Protein AF-A0A928UT11-F1 (afdb_monomer_lite)

Organism: NCBI:txid2082723

Structure (mmCIF, N/CA/C/O backbone):
data_AF-A0A928UT11-F1
#
_entry.id   AF-A0A928UT11-F1
#
loop_
_atom_site.group_PDB
_atom_site.id
_atom_site.type_symbol
_atom_site.label_atom_id
_atom_site.label_alt_id
_atom_site.label_comp_id
_atom_site.label_asym_id
_atom_site.label_entity_id
_atom_site.label_seq_id
_atom_site.pdbx_PDB_ins_code
_atom_site.Cartn_x
_atom_site.Cartn_y
_atom_site.Cartn_z
_atom_site.occupancy
_atom_site.B_iso_or_equiv
_atom_site.auth_seq_id
_atom_site.auth_comp_id
_atom_site.auth_asym_id
_atom_site.auth_atom_id
_atom_site.pdbx_PDB_model_num
ATOM 1 N N . MET A 1 1 ? -9.784 16.337 20.759 1.00 46.16 1 MET A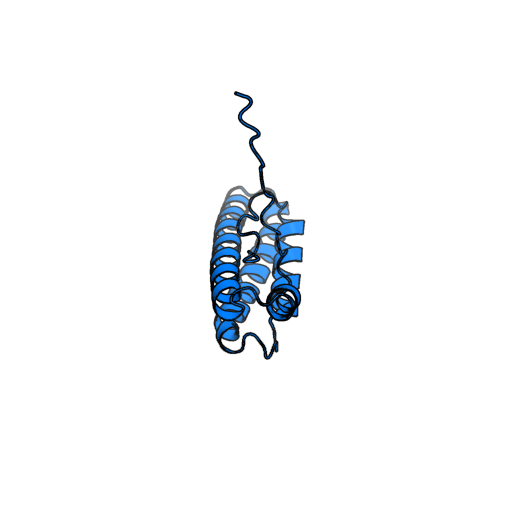 N 1
ATOM 2 C CA . MET A 1 1 ? -9.005 16.605 19.527 1.00 46.16 1 MET A CA 1
ATOM 3 C C . MET A 1 1 ? -9.122 15.394 18.616 1.00 46.16 1 MET A C 1
ATOM 5 O O . MET A 1 1 ? -8.969 14.289 19.117 1.00 46.16 1 MET A O 1
ATOM 9 N N . SER A 1 2 ? -9.423 15.571 17.330 1.00 48.19 2 SER A N 1
ATOM 10 C CA . SER A 1 2 ? -9.588 14.463 16.377 1.00 48.19 2 SER A CA 1
ATOM 11 C C . SER A 1 2 ? -8.240 14.033 15.784 1.00 48.19 2 SER A C 1
ATOM 13 O O . SER A 1 2 ? -7.545 14.834 15.157 1.00 48.19 2 SER A O 1
ATOM 15 N N . LYS A 1 3 ? -7.863 12.767 16.008 1.00 58.03 3 LYS A N 1
ATOM 16 C CA . LYS A 1 3 ? -6.666 12.129 15.434 1.00 58.03 3 LYS A CA 1
ATOM 17 C C . LYS A 1 3 ? -6.895 11.836 13.953 1.00 58.03 3 LYS A C 1
ATOM 19 O O . LYS A 1 3 ? -8.012 11.502 13.561 1.00 58.03 3 LYS A O 1
ATOM 24 N N . LYS A 1 4 ? -5.855 11.988 13.132 1.00 62.28 4 LYS A N 1
ATOM 25 C CA . LYS A 1 4 ? -5.917 11.750 11.682 1.00 62.28 4 LYS A CA 1
ATOM 26 C C . LYS A 1 4 ? -4.771 10.844 11.255 1.00 62.28 4 LYS A C 1
ATOM 28 O O . LYS A 1 4 ? -3.692 10.891 11.841 1.00 62.28 4 LYS A O 1
ATOM 33 N N . LEU A 1 5 ? -4.998 10.044 10.221 1.00 72.75 5 LEU A N 1
ATOM 34 C CA . LEU A 1 5 ? -3.933 9.272 9.592 1.00 72.75 5 LEU A CA 1
ATOM 35 C C . LEU A 1 5 ? -3.098 10.156 8.665 1.00 72.75 5 LEU A C 1
ATOM 37 O O . LEU A 1 5 ? -3.591 11.132 8.091 1.00 72.75 5 LEU A O 1
ATOM 41 N N . LYS A 1 6 ? -1.827 9.796 8.490 1.00 70.19 6 LYS A N 1
ATOM 42 C CA . LYS A 1 6 ? -1.013 10.306 7.381 1.00 70.19 6 LYS A CA 1
ATOM 43 C C . LYS A 1 6 ? -1.624 9.838 6.061 1.00 70.19 6 LYS A C 1
ATOM 45 O O . LYS A 1 6 ? -1.973 8.678 5.949 1.00 70.19 6 LYS A O 1
ATOM 50 N N . ILE A 1 7 ? -1.762 10.714 5.067 1.00 67.19 7 ILE A N 1
ATOM 51 C CA . ILE A 1 7 ? -2.388 10.352 3.773 1.00 67.19 7 ILE A CA 1
ATOM 52 C C . ILE A 1 7 ? -1.361 10.375 2.629 1.00 67.19 7 ILE A C 1
ATOM 54 O O . ILE A 1 7 ? -1.521 9.698 1.618 1.00 67.19 7 ILE A O 1
ATOM 58 N N . SER A 1 8 ? -0.262 11.120 2.789 1.00 72.44 8 SER A N 1
ATOM 59 C CA . SER A 1 8 ? 0.777 11.222 1.763 1.00 72.44 8 SER A CA 1
ATOM 60 C C . SER A 1 8 ? 1.972 10.324 2.073 1.00 72.44 8 SER A C 1
ATOM 62 O O . SER A 1 8 ? 2.745 10.588 2.997 1.00 72.44 8 SER A O 1
ATOM 64 N N . TYR A 1 9 ? 2.143 9.291 1.247 1.00 77.56 9 TYR A N 1
ATOM 65 C CA . TYR A 1 9 ? 3.280 8.359 1.273 1.00 77.56 9 TYR A CA 1
ATOM 66 C C . TYR A 1 9 ? 4.196 8.515 0.051 1.00 77.56 9 TYR A C 1
ATOM 68 O O . TYR A 1 9 ? 5.077 7.691 -0.198 1.00 77.56 9 TYR A O 1
ATOM 76 N N . SER A 1 10 ? 4.013 9.588 -0.725 1.00 76.69 10 SER A N 1
ATOM 77 C CA . SER A 1 10 ? 4.754 9.839 -1.967 1.00 76.69 10 SER A CA 1
ATOM 78 C C . SER A 1 10 ? 6.265 9.984 -1.757 1.00 76.69 10 SER A C 1
ATOM 80 O O . SER A 1 10 ? 7.028 9.719 -2.686 1.00 76.69 10 SER A O 1
ATOM 82 N N . PHE A 1 11 ? 6.697 10.323 -0.539 1.00 81.81 11 PHE A N 1
ATOM 83 C CA . PHE A 1 11 ? 8.101 10.468 -0.150 1.00 81.81 11 PHE A CA 1
ATOM 84 C C . PHE A 1 11 ? 8.824 9.139 0.116 1.00 81.81 11 PHE A C 1
ATOM 86 O O . PHE A 1 11 ? 10.053 9.117 0.158 1.00 81.81 11 PHE A O 1
ATOM 93 N N . PHE A 1 12 ? 8.104 8.024 0.292 1.00 86.50 12 PHE A N 1
ATOM 94 C CA . PHE A 1 12 ? 8.737 6.732 0.563 1.00 86.50 12 PHE A CA 1
ATOM 95 C C . PHE A 1 12 ? 9.487 6.196 -0.650 1.00 86.50 12 PHE A C 1
ATOM 97 O O . PHE A 1 12 ? 8.974 6.212 -1.773 1.00 86.50 12 PHE A O 1
ATOM 104 N N . LYS A 1 13 ? 10.680 5.635 -0.428 1.00 91.75 13 LYS A N 1
ATOM 105 C CA . LYS A 1 13 ? 11.371 4.866 -1.469 1.00 91.75 13 LYS A CA 1
ATOM 106 C C . LYS A 1 13 ? 10.514 3.659 -1.848 1.00 91.75 13 LYS A C 1
ATOM 108 O O . LYS A 1 13 ? 9.666 3.225 -1.079 1.00 91.75 13 LYS A O 1
ATOM 113 N N . ASN A 1 14 ? 10.722 3.102 -3.038 1.00 90.56 14 ASN A N 1
ATOM 114 C CA . ASN A 1 14 ? 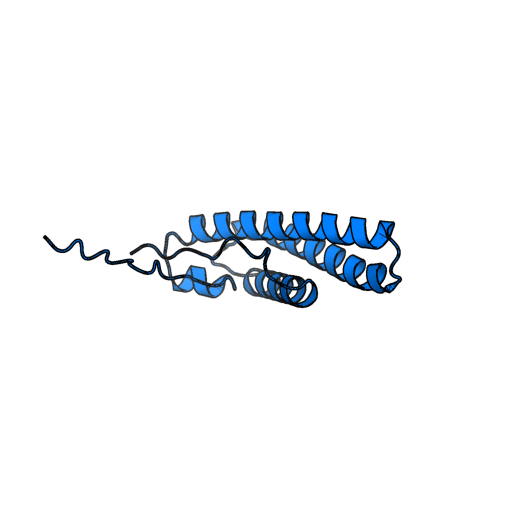9.903 1.981 -3.517 1.00 90.56 14 ASN A CA 1
ATOM 115 C C . ASN A 1 14 ? 9.922 0.781 -2.555 1.00 90.56 14 ASN A C 1
ATOM 117 O O . ASN A 1 14 ? 8.874 0.205 -2.289 1.00 90.56 14 ASN A O 1
ATOM 121 N N . THR A 1 15 ? 11.083 0.455 -1.983 1.00 90.50 15 THR A N 1
ATOM 122 C CA . THR A 1 15 ? 11.209 -0.616 -0.984 1.00 90.50 15 THR A CA 1
ATOM 123 C C . THR A 1 15 ? 10.406 -0.311 0.279 1.00 90.50 15 THR A C 1
ATOM 125 O O . THR A 1 15 ? 9.634 -1.158 0.723 1.00 90.50 15 THR A O 1
ATOM 128 N N . ASP A 1 16 ? 10.536 0.908 0.808 1.00 92.56 16 ASP A N 1
ATOM 129 C CA . ASP A 1 16 ? 9.854 1.337 2.034 1.00 92.56 16 ASP A CA 1
ATOM 130 C C . ASP A 1 16 ? 8.337 1.391 1.829 1.00 92.56 16 ASP A C 1
ATOM 132 O O . ASP A 1 16 ? 7.582 0.922 2.673 1.00 92.56 16 ASP A O 1
ATOM 136 N N . LEU A 1 17 ? 7.883 1.889 0.672 1.00 92.88 17 LEU A N 1
ATOM 137 C CA . LEU A 1 17 ? 6.467 1.933 0.314 1.00 92.88 17 LEU A CA 1
ATOM 138 C C . LEU A 1 17 ? 5.869 0.525 0.229 1.00 92.88 17 LEU A C 1
ATOM 140 O O . LEU A 1 17 ? 4.780 0.291 0.745 1.00 92.88 17 LEU A O 1
ATOM 144 N N . ASN A 1 18 ? 6.583 -0.414 -0.396 1.00 93.06 18 ASN A N 1
ATOM 145 C CA . ASN A 1 18 ? 6.128 -1.794 -0.517 1.00 93.06 18 ASN A CA 1
ATOM 146 C C . ASN A 1 18 ? 6.069 -2.499 0.849 1.00 93.06 18 ASN A C 1
ATOM 148 O O . ASN A 1 18 ? 5.101 -3.195 1.148 1.00 93.06 18 ASN A O 1
ATOM 152 N N . ALA A 1 19 ? 7.090 -2.298 1.689 1.00 94.06 19 ALA A N 1
ATOM 153 C CA . ALA A 1 19 ? 7.126 -2.841 3.045 1.00 94.06 19 ALA A CA 1
ATOM 154 C C . ALA A 1 19 ? 6.013 -2.251 3.925 1.00 94.06 19 ALA A C 1
ATOM 156 O O . ALA A 1 19 ? 5.338 -2.990 4.640 1.00 94.06 19 ALA A O 1
ATOM 157 N N . PHE A 1 20 ? 5.777 -0.942 3.824 1.00 93.31 20 PHE A N 1
ATOM 158 C CA . PHE A 1 20 ? 4.694 -0.261 4.523 1.00 93.31 20 PHE A CA 1
ATOM 159 C C . PHE A 1 20 ? 3.321 -0.791 4.097 1.00 93.31 20 PHE A C 1
ATOM 161 O O . PHE A 1 20 ? 2.538 -1.193 4.952 1.00 93.31 20 PHE A O 1
ATOM 168 N N . ALA A 1 21 ? 3.053 -0.882 2.789 1.00 93.62 21 ALA A N 1
ATOM 169 C CA . ALA A 1 21 ? 1.797 -1.434 2.282 1.00 93.62 21 ALA A CA 1
ATOM 170 C C . ALA A 1 21 ? 1.563 -2.870 2.775 1.00 93.62 21 ALA A C 1
ATOM 172 O O . ALA A 1 21 ? 0.469 -3.196 3.228 1.00 93.62 21 ALA A O 1
ATOM 173 N N . LYS A 1 22 ? 2.609 -3.707 2.776 1.00 94.12 22 LYS A N 1
ATOM 174 C CA . LYS A 1 22 ? 2.542 -5.069 3.317 1.00 94.12 22 LYS A CA 1
ATOM 175 C C . LYS A 1 22 ? 2.201 -5.088 4.812 1.00 94.12 22 LYS A C 1
ATOM 177 O O . LYS A 1 22 ? 1.421 -5.932 5.244 1.00 94.12 22 LYS A O 1
ATOM 182 N N . SER A 1 23 ? 2.767 -4.169 5.596 1.00 94.12 23 SER A N 1
ATOM 183 C CA . SER A 1 23 ? 2.447 -4.037 7.022 1.00 94.12 23 SER A CA 1
ATOM 184 C C . SER A 1 23 ? 0.984 -3.649 7.239 1.00 94.12 23 SER A C 1
ATOM 186 O O . SER A 1 23 ? 0.325 -4.248 8.079 1.00 94.12 23 SER A O 1
ATOM 188 N N . VAL A 1 24 ? 0.466 -2.691 6.466 1.00 93.00 24 VAL A N 1
ATOM 189 C CA . VAL A 1 24 ? -0.939 -2.256 6.547 1.00 93.00 24 VAL A CA 1
ATOM 190 C C . VAL A 1 24 ? -1.891 -3.405 6.204 1.00 93.00 24 VAL A C 1
ATOM 192 O O . VAL A 1 24 ? -2.840 -3.651 6.946 1.00 93.00 24 VAL A O 1
ATOM 195 N N . VAL A 1 25 ? -1.612 -4.158 5.132 1.00 93.69 25 VAL A N 1
ATOM 196 C CA . VAL A 1 25 ? -2.393 -5.354 4.770 1.00 93.69 25 VAL A CA 1
ATOM 197 C C . VAL A 1 25 ? -2.405 -6.358 5.923 1.00 93.69 25 VAL A C 1
ATOM 199 O O . VAL A 1 25 ? -3.472 -6.831 6.305 1.00 93.69 25 VAL A O 1
ATOM 202 N N . ALA A 1 26 ? -1.249 -6.644 6.529 1.00 93.25 26 ALA A N 1
ATOM 203 C CA . ALA A 1 26 ? -1.159 -7.574 7.653 1.00 93.25 26 ALA A CA 1
ATOM 204 C C . ALA A 1 26 ? -1.944 -7.101 8.890 1.00 93.25 26 ALA A C 1
ATOM 206 O O . ALA A 1 26 ? -2.568 -7.918 9.558 1.00 93.25 26 ALA A O 1
ATOM 207 N N . SER A 1 27 ? -1.940 -5.798 9.185 1.00 92.31 27 SER A N 1
ATOM 208 C CA . SER A 1 27 ? -2.665 -5.222 10.326 1.00 92.31 27 SER A CA 1
ATOM 209 C C . SER A 1 27 ? -4.183 -5.187 10.142 1.00 92.31 27 SER A C 1
ATOM 211 O O . SER A 1 27 ? -4.919 -5.251 11.125 1.00 92.31 27 SER A O 1
ATOM 213 N N . LEU A 1 28 ? -4.667 -5.069 8.903 1.00 90.19 28 LEU A N 1
ATOM 214 C CA . LEU A 1 28 ? -6.101 -5.007 8.611 1.00 90.19 28 LEU A CA 1
ATOM 215 C C . LEU A 1 28 ? -6.715 -6.367 8.268 1.00 90.19 28 LEU A C 1
ATOM 217 O O . LEU A 1 28 ? -7.915 -6.548 8.465 1.00 90.19 28 LEU A O 1
ATOM 221 N N . THR A 1 29 ? -5.913 -7.331 7.813 1.00 90.94 29 THR A N 1
ATOM 222 C CA . THR A 1 29 ? -6.389 -8.691 7.531 1.00 90.94 29 THR A CA 1
ATOM 223 C C . THR A 1 29 ? -6.915 -9.339 8.809 1.00 90.94 29 THR A C 1
ATOM 225 O O . THR A 1 29 ? -6.171 -9.543 9.767 1.00 90.94 29 THR A O 1
ATOM 228 N N . GLY A 1 30 ? -8.208 -9.674 8.829 1.00 86.06 30 GLY A N 1
ATOM 229 C CA . GLY A 1 30 ? -8.850 -10.279 10.001 1.00 86.06 30 GLY A CA 1
ATOM 230 C C . GLY A 1 30 ? -9.052 -9.321 11.182 1.00 86.06 30 GLY A C 1
ATOM 231 O O . GLY A 1 30 ? -9.370 -9.771 12.284 1.00 86.06 30 GLY A O 1
ATOM 232 N N . ASN A 1 31 ? -8.889 -8.009 10.985 1.00 89.00 31 ASN A N 1
ATOM 233 C CA . ASN A 1 31 ? -9.127 -7.028 12.037 1.00 89.00 31 ASN A CA 1
ATOM 234 C C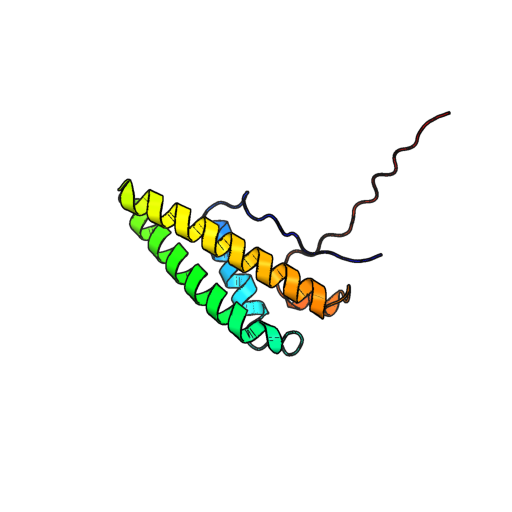 . ASN A 1 31 ? -10.635 -6.776 12.213 1.00 89.00 31 ASN A C 1
ATOM 236 O O . ASN A 1 31 ? -11.285 -6.151 11.374 1.00 89.00 31 ASN A O 1
ATOM 240 N N . ALA A 1 32 ? -11.182 -7.216 13.349 1.00 88.88 32 ALA A N 1
ATOM 241 C CA . ALA A 1 32 ? -12.604 -7.090 13.677 1.00 88.88 32 ALA A CA 1
ATOM 242 C C . ALA A 1 32 ? -13.101 -5.634 13.792 1.00 88.88 32 ALA A C 1
ATOM 244 O O . ALA A 1 32 ? -14.306 -5.400 13.728 1.00 88.88 32 ALA A O 1
ATOM 245 N N . ASN A 1 33 ? -12.201 -4.652 13.930 1.00 87.56 33 ASN A N 1
ATOM 246 C CA . ASN A 1 33 ? -12.564 -3.234 13.928 1.00 87.56 33 ASN A CA 1
ATOM 247 C C . ASN A 1 33 ? -12.900 -2.705 12.525 1.00 87.56 33 ASN A C 1
ATOM 249 O O . ASN A 1 33 ? -13.543 -1.661 12.413 1.00 87.56 33 ASN A O 1
ATOM 253 N N . PHE A 1 34 ? -12.478 -3.407 11.466 1.00 88.62 34 PHE A N 1
ATOM 254 C CA . PHE A 1 34 ? -12.615 -2.968 10.075 1.00 88.62 34 PHE A CA 1
ATOM 255 C C . PHE A 1 34 ? -13.182 -4.065 9.150 1.00 88.62 34 PHE A C 1
ATOM 257 O O . PHE A 1 34 ? -12.604 -4.333 8.097 1.00 88.62 34 PHE A O 1
ATOM 264 N N . PRO A 1 35 ? -14.336 -4.681 9.472 1.00 85.06 35 PRO A N 1
ATOM 265 C CA . PRO A 1 35 ? -14.890 -5.778 8.672 1.00 85.06 35 PRO A CA 1
ATOM 266 C C . PRO A 1 35 ? -15.277 -5.337 7.253 1.00 85.06 35 PRO A C 1
ATOM 268 O O . PRO A 1 35 ? -15.195 -6.116 6.312 1.00 85.06 35 PRO A O 1
ATOM 271 N N . THR A 1 36 ? -15.656 -4.069 7.078 1.00 85.75 36 THR A N 1
ATOM 272 C CA . THR A 1 36 ? -16.009 -3.478 5.778 1.00 85.75 36 THR A CA 1
ATOM 273 C C . THR A 1 36 ? -14.795 -3.068 4.945 1.00 85.75 36 THR A C 1
ATOM 275 O O . THR A 1 36 ? -14.958 -2.647 3.804 1.00 85.75 36 THR A O 1
ATOM 278 N N . ALA A 1 37 ? -13.581 -3.158 5.497 1.00 85.75 37 ALA A N 1
ATOM 279 C CA . ALA A 1 37 ? -12.357 -2.819 4.783 1.00 85.75 37 ALA A CA 1
ATOM 280 C C . ALA A 1 37 ? -11.757 -4.012 4.026 1.00 85.75 37 ALA A C 1
ATOM 282 O O . ALA A 1 37 ? -10.827 -3.798 3.254 1.00 85.75 37 ALA A O 1
ATOM 283 N N . GLN A 1 38 ? -12.258 -5.239 4.225 1.00 85.69 38 GLN A N 1
ATOM 284 C CA . GLN A 1 38 ? -11.612 -6.454 3.716 1.00 85.69 38 GLN A CA 1
ATOM 285 C C . GLN A 1 38 ? -11.456 -6.451 2.186 1.00 85.69 38 GLN A C 1
ATOM 287 O O . GLN A 1 38 ? -10.354 -6.688 1.704 1.00 85.69 38 GLN A O 1
ATOM 292 N N . ASP A 1 39 ? -12.485 -6.049 1.432 1.00 88.62 39 ASP A N 1
ATOM 293 C CA . ASP A 1 39 ? -12.409 -5.970 -0.039 1.00 88.62 39 ASP A CA 1
ATOM 294 C C . ASP A 1 39 ? -11.299 -5.008 -0.519 1.00 88.62 39 ASP A C 1
ATOM 296 O O . ASP A 1 39 ? -10.594 -5.249 -1.504 1.00 88.62 39 ASP A O 1
ATOM 300 N N . LEU A 1 40 ? -11.100 -3.899 0.204 1.00 89.12 40 LEU A N 1
ATOM 301 C CA . LEU A 1 40 ? -10.036 -2.933 -0.086 1.00 89.12 40 LEU A CA 1
ATOM 302 C C . LEU A 1 40 ? -8.662 -3.422 0.378 1.00 89.12 40 LEU A C 1
ATOM 304 O O . LEU A 1 40 ? -7.659 -3.065 -0.237 1.00 89.12 40 LEU A O 1
ATOM 308 N N . VAL A 1 41 ? -8.599 -4.219 1.447 1.00 91.12 41 VAL A N 1
ATOM 309 C CA . VAL A 1 41 ? -7.365 -4.875 1.902 1.00 91.12 41 VAL A CA 1
ATOM 310 C C . VAL A 1 41 ? -6.900 -5.891 0.864 1.00 91.12 41 VAL A C 1
ATOM 312 O O . VAL A 1 41 ? -5.712 -5.916 0.543 1.00 91.12 41 VAL A O 1
ATOM 315 N N . ASP A 1 42 ? -7.823 -6.653 0.280 1.00 92.06 42 ASP A N 1
ATOM 316 C CA . ASP A 1 42 ? -7.524 -7.609 -0.786 1.00 92.06 42 ASP A CA 1
ATOM 317 C C . ASP A 1 42 ? -7.021 -6.876 -2.039 1.00 92.06 42 ASP A C 1
ATOM 319 O O . ASP A 1 42 ? -5.951 -7.194 -2.563 1.00 92.06 42 ASP A O 1
ATOM 323 N N . THR A 1 43 ? -7.696 -5.788 -2.427 1.00 93.12 43 THR A N 1
ATOM 324 C CA . THR A 1 43 ? -7.245 -4.906 -3.521 1.00 93.12 43 THR A CA 1
ATOM 325 C C . THR A 1 43 ? -5.848 -4.322 -3.251 1.00 93.12 43 THR A C 1
ATOM 327 O O . THR A 1 43 ? -4.991 -4.282 -4.138 1.00 93.12 43 THR A O 1
ATOM 330 N N . LEU A 1 44 ? -5.577 -3.878 -2.016 1.00 93.50 44 LEU A N 1
ATOM 331 C CA . LEU A 1 44 ? -4.268 -3.349 -1.626 1.00 93.50 44 LEU A CA 1
ATOM 332 C C . LEU A 1 44 ? -3.186 -4.437 -1.665 1.00 93.50 44 LEU A C 1
ATOM 334 O O . LEU A 1 44 ? -2.060 -4.156 -2.076 1.00 93.50 44 LEU A O 1
ATOM 338 N N . SER A 1 45 ? -3.516 -5.662 -1.254 1.00 94.75 45 SER A N 1
ATOM 339 C CA . SER A 1 45 ? -2.621 -6.821 -1.296 1.00 94.75 45 SER A CA 1
ATOM 340 C C . SER A 1 45 ? -2.199 -7.141 -2.731 1.00 94.75 45 SER A C 1
ATOM 342 O O . SER A 1 45 ? -1.005 -7.254 -3.020 1.00 94.75 45 SER A O 1
ATOM 344 N N . GLU A 1 46 ? -3.151 -7.174 -3.667 1.00 94.88 46 GLU A N 1
ATOM 345 C CA . GLU A 1 46 ? -2.865 -7.373 -5.090 1.00 94.88 46 GLU A CA 1
ATOM 346 C C . GLU A 1 46 ? -1.978 -6.254 -5.656 1.00 94.88 46 GLU A C 1
ATOM 348 O O . GLU A 1 46 ? -0.954 -6.528 -6.294 1.00 94.88 46 GLU A O 1
ATOM 353 N N . ALA A 1 47 ? -2.306 -4.991 -5.361 1.00 93.94 47 ALA A N 1
ATOM 354 C CA . ALA A 1 47 ? -1.514 -3.839 -5.789 1.00 93.94 47 ALA A CA 1
ATOM 355 C C . ALA A 1 47 ? -0.087 -3.865 -5.208 1.00 93.94 47 ALA A C 1
ATOM 357 O O . ALA A 1 47 ? 0.882 -3.559 -5.910 1.00 93.94 47 ALA A O 1
ATOM 358 N N . GLN A 1 48 ? 0.066 -4.270 -3.943 1.00 96.06 48 GLN A N 1
ATOM 359 C CA . GLN A 1 48 ? 1.357 -4.418 -3.269 1.00 96.06 48 GLN A CA 1
ATOM 360 C C . GLN A 1 48 ? 2.209 -5.493 -3.954 1.00 96.06 48 GLN A C 1
ATOM 362 O O . GLN A 1 48 ? 3.379 -5.247 -4.263 1.00 96.06 48 GLN A O 1
ATOM 367 N N . VAL A 1 49 ? 1.640 -6.667 -4.242 1.00 96.31 49 VAL A N 1
ATOM 368 C CA . VAL A 1 49 ? 2.346 -7.754 -4.940 1.00 96.31 49 VAL A CA 1
ATOM 369 C C . VAL A 1 49 ? 2.747 -7.328 -6.354 1.00 96.31 49 VAL A C 1
ATOM 371 O O . VAL A 1 49 ? 3.908 -7.497 -6.741 1.00 96.31 49 VAL A O 1
ATOM 374 N N . ALA A 1 50 ? 1.832 -6.715 -7.111 1.00 95.19 50 ALA A N 1
ATOM 375 C CA . ALA A 1 50 ? 2.106 -6.220 -8.458 1.00 95.19 50 ALA A CA 1
ATOM 376 C C . ALA A 1 50 ? 3.239 -5.181 -8.466 1.00 95.19 50 ALA A C 1
ATOM 378 O O . ALA A 1 50 ? 4.173 -5.271 -9.271 1.00 95.19 50 ALA A O 1
ATOM 379 N N . PHE A 1 51 ? 3.210 -4.228 -7.531 1.00 96.12 51 PHE A N 1
ATOM 380 C CA . PHE A 1 51 ? 4.255 -3.221 -7.383 1.00 96.12 51 PHE A CA 1
ATOM 381 C C . PHE A 1 51 ? 5.609 -3.829 -6.992 1.00 96.12 51 PHE A C 1
ATOM 383 O O . PHE A 1 51 ? 6.639 -3.454 -7.563 1.00 96.12 51 PHE A O 1
ATOM 390 N N . GLY A 1 52 ? 5.628 -4.799 -6.072 1.00 95.38 52 GLY A N 1
ATOM 391 C CA . GLY A 1 52 ? 6.835 -5.539 -5.697 1.00 95.38 52 GLY A CA 1
ATOM 392 C C . GLY A 1 52 ? 7.471 -6.262 -6.889 1.00 95.38 52 GLY A C 1
ATOM 393 O O . GLY A 1 52 ? 8.672 -6.121 -7.138 1.00 95.38 52 GLY A O 1
ATOM 394 N N . ASN A 1 53 ? 6.657 -6.949 -7.693 1.00 95.50 53 ASN A N 1
ATOM 395 C CA . ASN A 1 53 ? 7.107 -7.616 -8.917 1.00 95.50 53 ASN A CA 1
ATOM 396 C C . ASN A 1 53 ? 7.668 -6.613 -9.938 1.00 95.50 53 ASN A C 1
ATOM 398 O O . ASN A 1 53 ? 8.736 -6.836 -10.515 1.00 95.50 53 ASN A O 1
ATOM 402 N N . ALA A 1 54 ? 7.002 -5.470 -10.117 1.00 94.31 54 ALA A N 1
ATOM 403 C CA . ALA A 1 54 ? 7.465 -4.414 -11.012 1.00 94.31 54 ALA A CA 1
ATOM 404 C C . ALA A 1 54 ? 8.769 -3.752 -10.535 1.00 94.31 54 ALA A C 1
ATOM 406 O O . ALA A 1 54 ? 9.606 -3.375 -11.359 1.00 94.31 54 ALA A O 1
ATOM 407 N N . CYS A 1 55 ? 8.993 -3.648 -9.221 1.00 94.19 55 CYS A N 1
ATOM 408 C CA . CYS A 1 55 ? 10.264 -3.177 -8.668 1.00 94.19 55 CYS A CA 1
ATOM 409 C C . CYS A 1 55 ? 11.423 -4.096 -9.065 1.00 94.19 55 CYS A C 1
ATOM 411 O O . CYS A 1 55 ? 12.444 -3.603 -9.546 1.00 94.19 55 CYS A O 1
ATOM 413 N N . THR A 1 56 ? 11.239 -5.411 -8.936 1.00 94.62 56 THR A N 1
ATOM 414 C CA . THR A 1 56 ? 12.226 -6.415 -9.361 1.00 94.62 56 THR A CA 1
ATOM 415 C C . THR A 1 56 ? 12.449 -6.371 -10.873 1.00 94.62 56 THR A C 1
ATOM 417 O O . THR A 1 56 ? 13.587 -6.347 -11.337 1.00 94.62 56 THR A O 1
ATOM 420 N N . ALA A 1 57 ? 11.379 -6.274 -11.665 1.00 92.56 57 ALA A N 1
ATOM 421 C CA . ALA A 1 57 ? 11.467 -6.202 -13.123 1.00 92.56 57 ALA A CA 1
ATOM 422 C C . ALA A 1 57 ? 12.237 -4.952 -13.604 1.00 92.56 57 ALA A C 1
ATOM 424 O O . ALA A 1 57 ? 13.051 -5.028 -14.534 1.00 92.56 57 ALA A O 1
ATOM 425 N N . ALA A 1 58 ? 12.042 -3.810 -12.939 1.00 93.69 58 ALA A N 1
ATOM 426 C CA . ALA A 1 58 ? 12.725 -2.554 -13.239 1.00 93.69 58 ALA A CA 1
ATOM 427 C C . ALA A 1 58 ? 14.239 -2.577 -12.943 1.00 93.69 58 ALA A C 1
ATOM 429 O O . ALA A 1 58 ? 14.953 -1.694 -13.424 1.00 93.69 58 ALA A O 1
ATOM 430 N N . LEU A 1 59 ? 14.762 -3.584 -12.225 1.00 92.88 59 LEU A N 1
ATOM 431 C CA . LEU A 1 59 ? 16.211 -3.757 -12.020 1.00 92.88 59 LEU A CA 1
ATOM 432 C C . LEU A 1 59 ? 16.967 -3.954 -13.338 1.00 92.88 59 LEU A C 1
ATOM 434 O O . LEU A 1 59 ? 18.122 -3.554 -13.448 1.00 92.88 59 LEU A O 1
ATOM 438 N N . SER A 1 60 ? 16.291 -4.482 -14.363 1.00 92.19 60 SER A N 1
ATOM 439 C CA . SER A 1 60 ? 16.842 -4.595 -15.720 1.00 92.19 60 SER A CA 1
ATOM 440 C C . SER A 1 60 ? 17.048 -3.249 -16.435 1.00 92.19 60 SER A C 1
ATOM 442 O O . SER A 1 60 ? 17.570 -3.231 -17.544 1.00 92.19 60 SER A O 1
ATOM 444 N N . ARG A 1 61 ? 16.657 -2.119 -15.817 1.00 88.75 61 ARG A N 1
ATOM 445 C CA . ARG A 1 61 ? 16.765 -0.741 -16.346 1.00 88.75 61 ARG A CA 1
ATOM 446 C C . ARG A 1 61 ? 16.026 -0.485 -17.664 1.00 88.75 61 ARG A C 1
ATOM 448 O O . ARG A 1 61 ? 16.217 0.553 -18.294 1.00 88.75 61 ARG A O 1
ATOM 455 N N . ASP A 1 62 ? 15.140 -1.393 -18.047 1.00 95.19 62 ASP A N 1
ATOM 456 C CA . ASP A 1 62 ? 14.226 -1.215 -19.167 1.00 95.19 62 ASP A CA 1
ATOM 457 C C . ASP A 1 62 ? 13.252 -0.059 -18.878 1.00 95.19 62 ASP A C 1
ATOM 459 O O . ASP A 1 62 ? 12.566 -0.044 -17.849 1.00 95.19 62 ASP A O 1
ATOM 463 N N . ARG A 1 63 ? 13.184 0.913 -19.797 1.00 94.44 63 ARG A N 1
ATOM 464 C CA . ARG A 1 63 ? 12.322 2.098 -19.676 1.00 94.44 63 ARG A CA 1
ATOM 465 C C . ARG A 1 63 ? 10.842 1.733 -19.561 1.00 94.44 63 ARG A C 1
ATOM 467 O O . ARG A 1 63 ? 10.140 2.377 -18.785 1.00 94.44 63 ARG A O 1
ATOM 474 N N . ASN A 1 64 ? 10.389 0.682 -20.243 1.00 95.19 64 ASN A N 1
ATOM 475 C CA . ASN A 1 64 ? 9.002 0.223 -20.171 1.00 95.19 64 ASN A CA 1
ATOM 476 C C . ASN A 1 64 ? 8.687 -0.356 -18.788 1.00 95.19 64 ASN A C 1
ATOM 478 O O . ASN A 1 64 ? 7.664 -0.025 -18.194 1.00 95.19 64 ASN A O 1
ATOM 482 N N . LYS A 1 65 ? 9.603 -1.148 -18.217 1.00 93.94 65 LYS A N 1
ATOM 483 C CA . LYS A 1 65 ? 9.434 -1.721 -16.868 1.00 93.94 65 LYS A CA 1
ATOM 484 C C . LYS A 1 65 ? 9.516 -0.654 -15.777 1.00 93.94 65 LYS A C 1
ATOM 486 O O . LYS A 1 65 ? 8.796 -0.723 -14.784 1.00 93.94 65 LYS A O 1
ATOM 491 N N . ILE A 1 66 ? 10.364 0.360 -15.963 1.00 94.31 66 ILE A N 1
ATOM 492 C CA . ILE A 1 66 ? 10.421 1.531 -15.077 1.00 94.31 66 ILE A CA 1
ATOM 493 C C . ILE A 1 66 ? 9.102 2.312 -15.131 1.00 94.31 66 ILE A C 1
ATOM 495 O O . ILE A 1 66 ? 8.580 2.673 -14.075 1.00 94.31 66 ILE A O 1
ATOM 499 N N . ALA A 1 67 ? 8.558 2.551 -16.328 1.00 94.62 67 ALA A N 1
ATOM 500 C CA . ALA A 1 67 ? 7.270 3.218 -16.496 1.00 94.62 67 ALA A CA 1
ATOM 501 C C . ALA A 1 67 ? 6.143 2.423 -15.820 1.00 94.62 67 ALA A C 1
ATOM 503 O O . ALA A 1 67 ? 5.423 2.982 -14.998 1.00 94.62 67 ALA A O 1
ATOM 504 N N . GLN A 1 68 ? 6.073 1.109 -16.055 1.00 94.69 68 GLN A N 1
ATOM 505 C CA . GLN A 1 68 ? 5.095 0.222 -15.420 1.00 94.69 68 GLN A CA 1
ATOM 506 C C . GLN A 1 68 ? 5.179 0.261 -13.887 1.00 94.69 68 GLN A C 1
ATOM 508 O O . GLN A 1 68 ? 4.161 0.400 -13.213 1.00 94.69 68 GLN A O 1
ATOM 513 N N . ARG A 1 69 ? 6.390 0.198 -13.315 1.00 95.44 69 ARG A N 1
ATOM 514 C CA . ARG A 1 69 ? 6.592 0.335 -11.865 1.00 95.44 69 ARG A CA 1
ATOM 515 C C . ARG A 1 69 ? 6.078 1.679 -11.345 1.00 95.44 69 ARG A C 1
ATOM 517 O O . ARG A 1 69 ? 5.503 1.725 -10.265 1.00 95.44 69 ARG A O 1
ATOM 524 N N . ASN A 1 70 ? 6.308 2.771 -12.073 1.00 94.00 70 ASN A N 1
ATOM 525 C CA . ASN A 1 70 ? 5.848 4.097 -11.659 1.00 94.00 70 ASN A CA 1
ATOM 526 C C . ASN A 1 70 ? 4.315 4.228 -11.736 1.00 94.00 70 ASN A C 1
ATOM 528 O O . ASN A 1 70 ? 3.735 4.870 -10.865 1.00 94.00 70 ASN A O 1
ATOM 532 N N . THR A 1 71 ? 3.662 3.589 -12.710 1.00 94.75 71 THR A N 1
ATOM 533 C CA . THR A 1 71 ? 2.193 3.479 -12.755 1.00 94.75 71 THR A CA 1
ATOM 534 C C . THR A 1 71 ? 1.674 2.728 -11.533 1.00 94.75 71 THR A C 1
ATOM 536 O O . THR A 1 71 ? 0.923 3.294 -10.746 1.00 94.75 71 THR A O 1
ATOM 539 N N . LEU A 1 72 ? 2.197 1.524 -11.283 1.00 95.56 72 LEU A N 1
ATOM 540 C CA . LEU A 1 72 ? 1.791 0.699 -10.140 1.00 95.56 72 LEU A CA 1
ATOM 541 C C . LEU A 1 72 ? 2.094 1.359 -8.789 1.00 95.56 72 LEU A C 1
ATOM 543 O O . LEU A 1 72 ? 1.387 1.132 -7.812 1.00 95.56 72 LEU A O 1
ATOM 547 N N . ARG A 1 73 ? 3.124 2.212 -8.718 1.00 95.12 73 ARG A N 1
ATOM 548 C CA . ARG A 1 73 ? 3.384 3.046 -7.538 1.00 95.12 73 ARG A CA 1
ATOM 549 C C . ARG A 1 73 ? 2.218 3.995 -7.267 1.00 95.12 73 ARG A C 1
ATOM 551 O O . ARG A 1 73 ? 1.810 4.139 -6.119 1.00 95.12 73 ARG A O 1
ATOM 558 N N . THR A 1 74 ? 1.726 4.671 -8.300 1.00 93.00 74 THR A N 1
ATOM 559 C CA . THR A 1 74 ? 0.601 5.609 -8.195 1.00 93.00 74 THR A CA 1
ATOM 560 C C . THR A 1 74 ? -0.679 4.879 -7.802 1.00 93.00 74 THR A C 1
ATOM 562 O O . THR A 1 74 ? -1.398 5.351 -6.921 1.00 93.00 74 THR A O 1
ATOM 565 N N . ASP A 1 75 ? -0.915 3.697 -8.370 1.00 92.62 75 ASP A N 1
ATOM 566 C CA . ASP A 1 75 ? -2.063 2.856 -8.019 1.00 92.62 75 ASP A CA 1
ATOM 567 C C . ASP A 1 75 ? -1.998 2.422 -6.548 1.00 92.62 75 ASP A C 1
ATOM 569 O O . ASP A 1 75 ? -2.971 2.575 -5.807 1.00 92.62 75 ASP A O 1
ATOM 573 N N . LEU A 1 76 ? -0.822 1.984 -6.082 1.00 93.56 76 LEU A N 1
ATOM 574 C CA . LEU A 1 76 ? -0.602 1.598 -4.688 1.00 93.56 76 LEU A CA 1
ATOM 575 C C . LEU A 1 76 ? -0.821 2.772 -3.720 1.00 93.56 76 LEU A C 1
ATOM 577 O O . LEU A 1 76 ? -1.471 2.614 -2.688 1.00 93.56 76 LEU A O 1
ATOM 581 N N . LEU A 1 77 ? -0.312 3.963 -4.054 1.00 92.44 77 LEU A N 1
ATOM 582 C CA . LEU A 1 77 ? -0.530 5.179 -3.262 1.00 92.44 77 LEU A CA 1
ATOM 583 C C . LEU A 1 77 ? -2.014 5.566 -3.204 1.00 92.44 77 LEU A C 1
ATOM 585 O O . LEU A 1 77 ? -2.497 5.985 -2.152 1.00 92.44 77 LEU A O 1
ATOM 589 N N . THR A 1 78 ? -2.735 5.400 -4.311 1.00 91.06 78 THR A N 1
ATOM 590 C CA . THR A 1 78 ? -4.174 5.675 -4.388 1.00 91.06 78 THR A CA 1
ATOM 591 C C . THR A 1 78 ? -4.958 4.698 -3.514 1.00 91.06 78 THR A C 1
ATOM 593 O O . THR A 1 78 ? -5.797 5.130 -2.726 1.00 91.06 78 THR A O 1
ATOM 596 N N . CYS A 1 79 ? -4.625 3.403 -3.566 1.00 91.44 79 CYS A N 1
ATOM 597 C CA . CYS A 1 79 ? -5.232 2.385 -2.705 1.00 91.44 79 CYS A CA 1
ATOM 598 C C . CYS A 1 79 ? -4.984 2.676 -1.217 1.00 91.44 79 CYS A C 1
ATOM 600 O O . CYS A 1 79 ? -5.925 2.665 -0.426 1.00 91.44 79 CYS A O 1
ATOM 602 N N . LEU A 1 80 ? -3.743 3.012 -0.839 1.00 91.81 80 LEU A N 1
ATOM 603 C CA . LEU A 1 80 ? -3.399 3.388 0.538 1.00 91.81 80 LEU A CA 1
ATOM 604 C C . LEU A 1 80 ? -4.186 4.614 1.020 1.00 91.81 80 LEU A C 1
ATOM 606 O O . LEU A 1 80 ? -4.671 4.620 2.149 1.00 91.81 80 LEU A O 1
ATOM 610 N N . SER A 1 81 ? -4.339 5.635 0.174 1.00 90.50 81 SER A N 1
ATOM 611 C CA . SER A 1 81 ? -5.092 6.852 0.503 1.00 90.50 81 SER A CA 1
ATOM 612 C C . SER A 1 81 ? -6.589 6.578 0.711 1.00 90.50 81 SER A C 1
ATOM 614 O O . SER A 1 81 ? -7.183 7.032 1.697 1.00 90.50 81 SER A O 1
ATOM 616 N N . SER A 1 82 ? -7.200 5.786 -0.176 1.00 89.62 82 SER A N 1
ATOM 617 C CA . SER A 1 82 ? -8.600 5.365 -0.051 1.00 89.62 82 SER A CA 1
ATOM 618 C C . SER A 1 82 ? -8.834 4.549 1.219 1.00 89.62 82 SER A C 1
ATOM 620 O O . SER A 1 82 ? -9.775 4.819 1.967 1.00 89.62 82 SER A O 1
ATOM 622 N N . LEU A 1 83 ? -7.938 3.604 1.513 1.00 90.88 83 LEU A N 1
ATOM 623 C CA . LEU A 1 83 ? -8.019 2.776 2.712 1.00 90.88 83 LEU A CA 1
ATOM 624 C C . LEU A 1 83 ? -7.844 3.611 3.989 1.00 90.88 83 LEU A C 1
ATOM 626 O O . LEU A 1 83 ? -8.637 3.475 4.916 1.00 90.88 83 LEU A O 1
ATOM 630 N N . ALA A 1 84 ? -6.879 4.535 4.024 1.00 89.81 84 ALA A N 1
ATOM 631 C CA . ALA A 1 84 ? -6.686 5.446 5.154 1.00 89.81 84 ALA A CA 1
ATOM 632 C C . ALA A 1 84 ? -7.919 6.337 5.400 1.00 89.81 84 ALA A C 1
ATOM 634 O O . ALA A 1 84 ? -8.279 6.608 6.550 1.00 89.81 84 ALA A O 1
ATOM 635 N N . SER A 1 85 ? -8.598 6.767 4.334 1.00 88.44 85 SER A N 1
ATOM 636 C CA . SER A 1 85 ? -9.836 7.551 4.430 1.00 88.44 85 SER A CA 1
ATOM 637 C C . SER A 1 85 ? -10.974 6.730 5.042 1.00 88.44 85 SER A C 1
ATOM 639 O O . SE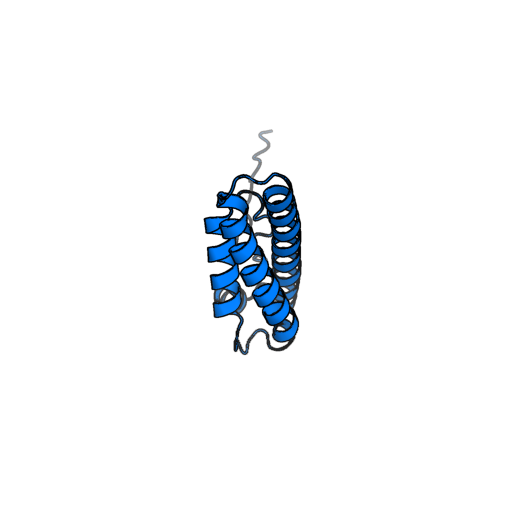R A 1 85 ? -11.657 7.200 5.954 1.00 88.44 85 SER A O 1
ATOM 641 N N . LEU A 1 86 ? -11.132 5.478 4.608 1.00 88.75 86 LEU A N 1
ATOM 642 C CA . LEU A 1 86 ? -12.136 4.560 5.146 1.00 88.75 86 LEU A CA 1
ATOM 643 C C . LEU A 1 86 ? -11.855 4.191 6.609 1.00 88.75 86 LEU A C 1
ATOM 645 O O . LEU A 1 86 ? -12.750 4.292 7.447 1.00 88.75 86 LEU A O 1
ATOM 649 N N . VAL A 1 87 ? -10.607 3.858 6.946 1.00 89.94 87 VAL A N 1
ATOM 650 C CA . VAL A 1 87 ? -10.179 3.596 8.329 1.00 89.94 87 VAL A CA 1
ATOM 651 C C . VAL A 1 87 ? -10.458 4.806 9.218 1.00 89.94 87 VAL A C 1
ATOM 653 O O . VAL A 1 87 ? -11.026 4.654 10.297 1.00 89.94 87 VAL A O 1
ATOM 656 N N . SER A 1 88 ? -10.128 6.017 8.757 1.00 87.75 88 SER A N 1
ATOM 657 C CA . SER A 1 88 ? -10.409 7.250 9.504 1.00 87.75 88 SER A CA 1
ATOM 658 C C . SER A 1 88 ? -11.912 7.454 9.728 1.00 87.75 88 SER A C 1
ATOM 660 O O . SER A 1 88 ? -12.322 7.857 10.817 1.00 87.75 88 SER A O 1
ATOM 662 N N . SER A 1 89 ? -12.738 7.141 8.724 1.00 88.38 89 SER A N 1
ATOM 663 C CA . SER A 1 89 ? -14.199 7.238 8.813 1.00 88.38 89 SER A CA 1
ATOM 664 C C . SER A 1 89 ? -14.807 6.222 9.783 1.00 88.38 89 SER A C 1
ATOM 666 O O . SER A 1 89 ? -15.783 6.546 10.456 1.00 88.38 89 SER A O 1
ATOM 668 N N . ILE A 1 90 ? -14.260 5.005 9.855 1.00 88.69 90 ILE A N 1
ATOM 669 C CA . ILE A 1 90 ? -14.740 3.948 10.759 1.00 88.69 90 ILE A CA 1
ATOM 670 C C . ILE A 1 90 ? -14.266 4.200 12.191 1.00 88.69 90 ILE A C 1
ATOM 672 O O . ILE A 1 90 ? -15.031 4.037 13.140 1.00 88.69 90 ILE A O 1
ATOM 676 N N . ALA A 1 91 ? -13.008 4.609 12.358 1.00 88.00 91 ALA A N 1
ATOM 677 C CA . ALA A 1 91 ? -12.430 4.836 13.672 1.00 88.00 91 ALA A CA 1
ATOM 678 C C . ALA A 1 91 ? -12.981 6.102 14.346 1.00 88.00 91 ALA A C 1
ATOM 680 O O . ALA A 1 91 ? -13.030 6.154 15.566 1.00 88.00 91 ALA A O 1
ATOM 681 N N . GLN A 1 92 ? -13.394 7.126 13.587 1.00 85.56 92 GLN A N 1
ATOM 682 C CA . GLN A 1 92 ? -13.980 8.372 14.119 1.00 85.56 92 GLN A CA 1
ATOM 683 C C . GLN A 1 92 ? -13.142 9.052 15.227 1.00 85.56 92 GLN A C 1
A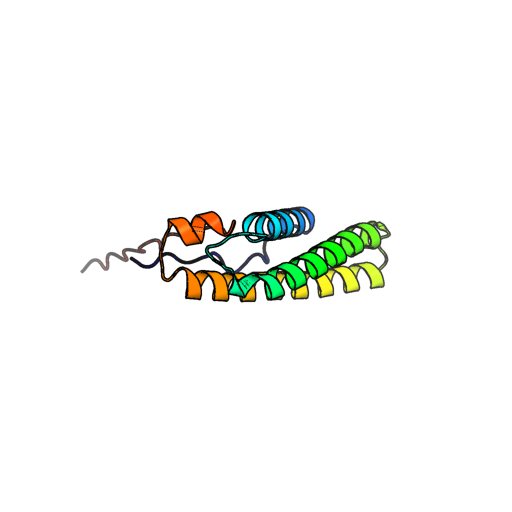TOM 685 O O . GLN A 1 92 ? -13.668 9.766 16.078 1.00 85.56 92 GLN A O 1
ATOM 690 N N . GLY A 1 93 ? -11.819 8.862 15.210 1.00 78.94 93 GLY A N 1
ATOM 691 C CA . GLY A 1 93 ? -10.898 9.404 16.216 1.00 78.94 93 GLY A CA 1
ATOM 692 C C . GLY A 1 93 ? -10.619 8.489 17.414 1.00 78.94 93 GLY A C 1
ATOM 693 O O . GLY A 1 93 ? -9.848 8.892 18.284 1.00 78.94 93 GLY A O 1
ATOM 694 N N . ASP A 1 94 ? -11.185 7.281 17.438 1.00 85.12 94 ASP A N 1
ATOM 695 C CA . ASP A 1 94 ? -10.819 6.202 18.357 1.00 85.12 94 ASP A CA 1
ATOM 696 C C . ASP A 1 94 ? -9.365 5.778 18.106 1.00 85.12 94 ASP A C 1
ATOM 698 O O . ASP A 1 94 ? -9.005 5.275 17.038 1.00 85.12 94 ASP A O 1
ATOM 702 N N . GLU A 1 95 ? -8.508 6.045 19.089 1.00 82.81 95 GLU A N 1
ATOM 703 C CA . GLU A 1 95 ? -7.079 5.774 18.991 1.00 82.81 95 GLU A CA 1
ATOM 704 C C . GLU A 1 95 ? -6.775 4.287 18.869 1.00 82.81 95 GLU A C 1
ATOM 706 O O . GLU A 1 95 ? -5.916 3.925 18.070 1.00 82.81 95 GLU A O 1
ATOM 711 N N . GLU A 1 96 ? -7.475 3.431 19.611 1.00 84.88 96 GLU A N 1
ATOM 712 C CA . GLU A 1 96 ? -7.205 1.995 19.606 1.00 84.88 96 GLU A CA 1
ATOM 713 C C . GLU A 1 96 ? -7.494 1.415 18.221 1.00 84.88 96 GLU A C 1
ATOM 715 O O . GLU A 1 96 ? -6.679 0.677 17.659 1.00 84.88 96 GLU A O 1
ATOM 720 N N . LYS A 1 97 ? -8.602 1.846 17.604 1.00 87.25 97 LYS A N 1
ATOM 721 C CA . LYS A 1 97 ? -8.934 1.468 16.226 1.00 87.25 97 LYS A CA 1
ATOM 722 C C . LYS A 1 97 ? -7.896 1.983 15.237 1.00 87.25 97 LYS A C 1
ATOM 724 O O . LYS A 1 97 ? -7.414 1.204 14.415 1.00 87.25 97 LYS A O 1
ATOM 729 N N . LEU A 1 98 ? -7.513 3.259 15.326 1.00 86.44 98 LEU A N 1
ATOM 730 C CA . LEU A 1 98 ? -6.516 3.849 14.428 1.00 86.44 98 LEU A CA 1
ATOM 731 C C . LEU A 1 98 ? -5.154 3.153 14.542 1.00 86.44 98 LEU A C 1
ATOM 733 O O . LEU A 1 98 ? -4.561 2.827 13.518 1.00 86.44 98 LEU A O 1
ATOM 737 N N . VAL A 1 99 ? -4.681 2.859 15.753 1.00 86.56 99 VAL A N 1
ATOM 738 C CA . VAL A 1 99 ? -3.411 2.150 15.974 1.00 86.56 99 VAL A CA 1
ATOM 739 C C . VAL A 1 99 ? -3.489 0.711 15.459 1.00 86.56 99 VAL A C 1
ATOM 741 O O . VAL A 1 99 ? -2.547 0.237 14.826 1.00 86.56 99 VAL A O 1
ATOM 744 N N . SER A 1 100 ? -4.631 0.033 15.630 1.00 89.44 100 SER A N 1
ATOM 745 C CA . SER A 1 100 ? -4.820 -1.338 15.130 1.00 89.44 100 SER A CA 1
ATOM 746 C C . SER A 1 100 ? -4.799 -1.455 13.599 1.00 89.44 100 SER A C 1
ATOM 748 O O . SER A 1 100 ? -4.599 -2.545 13.072 1.00 89.44 100 SER A O 1
ATOM 750 N N . SER A 1 101 ? -4.981 -0.348 12.871 1.00 87.19 101 SER A N 1
ATOM 75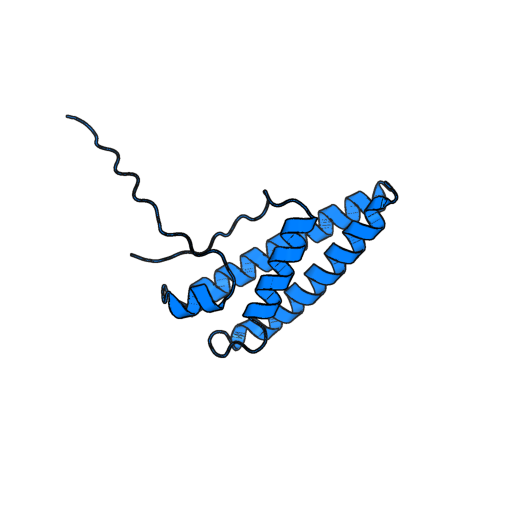1 C CA . SER A 1 101 ? -5.001 -0.340 11.401 1.00 87.19 101 SER A CA 1
ATOM 752 C C . SER A 1 101 ? -3.616 -0.445 10.746 1.00 87.19 101 SER A C 1
ATOM 754 O O . SER A 1 101 ? -3.522 -0.643 9.538 1.00 87.19 101 SER A O 1
ATOM 756 N N . GLY A 1 102 ? -2.536 -0.279 11.518 1.00 87.38 102 GLY A N 1
ATOM 757 C CA . GLY A 1 102 ? -1.162 -0.262 11.002 1.00 87.38 102 GLY A CA 1
ATOM 758 C C . GLY A 1 102 ? -0.752 1.048 10.315 1.00 87.38 102 GLY A C 1
ATOM 759 O O . GLY A 1 102 ? 0.394 1.185 9.887 1.00 87.38 102 GLY A O 1
ATOM 760 N N . PHE A 1 103 ? -1.654 2.030 10.222 1.00 88.88 103 PHE A N 1
ATOM 761 C CA . PHE A 1 103 ? -1.336 3.359 9.711 1.00 88.88 103 PHE A CA 1
ATOM 762 C C . PHE A 1 103 ? -0.660 4.250 10.766 1.00 88.88 103 PHE A C 1
ATOM 764 O O . PHE A 1 103 ? -0.938 4.170 11.961 1.00 88.88 103 PHE A O 1
ATOM 771 N N . GLU A 1 104 ? 0.204 5.161 10.308 1.00 84.75 104 GLU A N 1
ATOM 772 C CA . GLU A 1 104 ? 0.827 6.175 11.165 1.00 84.75 104 GLU A CA 1
ATOM 773 C C . GLU A 1 104 ? -0.226 7.206 11.614 1.00 84.75 104 GLU A C 1
ATOM 775 O O . GLU A 1 104 ? -0.777 7.955 10.795 1.00 84.75 104 GLU A O 1
ATOM 780 N N . VAL A 1 105 ? -0.509 7.235 12.920 1.00 83.25 105 VAL A N 1
ATOM 781 C CA . VAL A 1 105 ? -1.434 8.188 13.545 1.00 83.25 105 VAL A CA 1
ATOM 782 C C . VAL A 1 105 ? -0.700 9.497 13.811 1.00 83.25 105 VAL A C 1
ATOM 784 O O . VAL A 1 105 ? 0.295 9.529 14.531 1.00 83.25 105 VAL A O 1
ATOM 787 N N . ILE A 1 106 ? -1.205 10.593 13.248 1.00 78.69 106 ILE A N 1
ATOM 788 C CA . ILE A 1 106 ? -0.653 11.929 13.454 1.00 78.69 106 ILE A CA 1
ATOM 789 C C . ILE A 1 106 ? -1.549 12.687 14.432 1.00 78.69 106 ILE A C 1
ATOM 791 O O . ILE A 1 106 ? -2.770 12.789 14.262 1.00 78.69 106 ILE A O 1
ATOM 795 N N . PHE A 1 107 ? -0.920 13.274 15.445 1.00 67.44 107 PHE A N 1
ATOM 796 C CA . PHE A 1 107 ? -1.559 14.273 16.287 1.00 67.44 107 PHE A CA 1
ATOM 797 C C . PHE A 1 107 ? -1.534 15.617 15.554 1.00 67.44 107 PHE A C 1
ATOM 799 O O . PHE A 1 107 ? -0.471 16.013 15.074 1.00 67.44 107 PHE A O 1
ATOM 806 N N . PRO A 1 108 ? -2.663 16.338 15.442 1.00 59.09 108 PRO A N 1
ATOM 807 C CA . PRO A 1 108 ? -2.635 17.682 14.889 1.00 59.09 108 PRO A CA 1
ATOM 808 C C . PRO A 1 108 ? -1.743 18.566 15.769 1.00 59.09 108 PRO A C 1
ATOM 810 O O . PRO A 1 108 ? -2.103 18.905 16.896 1.00 59.09 108 PRO A O 1
ATOM 813 N N . THR A 1 109 ? -0.564 18.920 15.261 1.00 59.06 109 THR A N 1
ATOM 814 C CA . THR A 1 109 ? 0.343 19.854 15.926 1.00 59.06 109 THR A CA 1
ATOM 815 C C . THR A 1 109 ? -0.319 21.229 15.945 1.00 59.06 109 THR A C 1
ATOM 817 O O . THR A 1 109 ? -0.593 21.807 14.891 1.00 59.06 109 THR A O 1
ATOM 820 N N . HIS A 1 110 ? -0.607 21.761 17.133 1.00 50.97 110 HIS A N 1
ATOM 821 C CA . HIS A 1 110 ? -1.131 23.117 17.271 1.00 50.97 110 HIS A CA 1
ATOM 822 C C . HIS A 1 110 ? -0.012 24.108 16.929 1.00 50.97 110 HIS A C 1
ATOM 824 O O . HIS A 1 110 ? 0.906 24.313 17.721 1.00 50.97 110 HIS A O 1
ATOM 830 N N . HIS A 1 111 ? -0.056 24.715 15.743 1.00 56.56 111 HIS A N 1
ATOM 831 C CA . HIS A 1 111 ? 0.771 25.884 15.465 1.00 56.56 111 HIS A CA 1
ATOM 832 C C . HIS A 1 111 ? 0.145 27.075 16.210 1.00 56.56 111 HIS A C 1
ATOM 834 O O . HIS A 1 111 ? -0.797 27.710 15.749 1.00 56.56 111 HIS A O 1
ATOM 840 N N . THR A 1 112 ? 0.599 27.336 17.436 1.00 56.03 112 THR A N 1
ATOM 841 C CA . THR A 1 112 ? 0.210 28.551 18.159 1.00 56.03 112 THR A CA 1
ATOM 842 C C . THR A 1 112 ? 0.971 29.723 17.550 1.00 56.03 112 THR A C 1
ATOM 844 O O . THR A 1 112 ? 2.091 30.022 17.959 1.00 56.03 112 THR A O 1
ATOM 847 N N . THR A 1 113 ? 0.392 30.385 16.551 1.00 53.88 113 THR A N 1
ATOM 848 C CA . THR A 1 113 ? 0.902 31.674 16.075 1.00 53.88 113 THR A CA 1
ATOM 849 C C . THR A 1 113 ? 0.574 32.718 17.141 1.00 53.88 113 THR A C 1
ATOM 851 O O . THR A 1 113 ? -0.543 33.225 17.198 1.00 53.88 113 THR A O 1
ATOM 854 N N . MET A 1 114 ? 1.523 32.999 18.037 1.00 52.06 114 MET A N 1
ATOM 855 C CA . MET A 1 114 ? 1.446 34.148 18.943 1.00 52.06 114 MET A CA 1
ATOM 856 C C . MET A 1 114 ? 1.588 35.414 18.092 1.00 52.06 114 MET A C 1
ATOM 858 O O . MET A 1 114 ? 2.698 35.847 17.789 1.00 52.06 114 MET A O 1
ATOM 862 N N . ALA A 1 115 ? 0.463 35.972 17.651 1.00 58.81 115 ALA A N 1
ATOM 863 C CA . ALA A 1 115 ? 0.422 37.334 17.149 1.00 58.81 115 ALA A CA 1
ATOM 864 C C . ALA A 1 115 ? 0.684 38.268 18.340 1.00 58.81 115 ALA A C 1
ATOM 866 O O . ALA A 1 115 ? -0.199 38.490 19.168 1.00 58.81 115 ALA A O 1
ATOM 867 N N . SER A 1 116 ? 1.924 38.738 18.465 1.00 51.06 116 SER A N 1
ATOM 868 C CA . SER A 1 116 ? 2.281 39.814 19.387 1.00 51.06 116 SER A CA 1
ATOM 869 C C . SER A 1 116 ? 1.604 41.106 18.924 1.00 51.06 116 SER A C 1
ATOM 871 O O . SER A 1 116 ? 1.744 41.485 17.759 1.00 51.06 116 SER A O 1
ATOM 873 N N . LEU A 1 117 ? 0.843 41.714 19.839 1.00 59.72 117 LEU A N 1
ATOM 874 C CA . LEU A 1 117 ? 0.253 43.053 19.735 1.00 59.72 117 LEU A CA 1
ATOM 875 C C . LEU A 1 117 ? 1.328 44.145 19.786 1.00 59.72 117 LEU A C 1
ATOM 877 O O . LEU A 1 117 ? 2.343 43.926 20.488 1.00 59.72 117 LEU A O 1
#

Foldseek 3Di:
DAKAFDLDPVPDDLVRLLVLLVQLLVLPVVDPLCPVCPVLSVVLVVLSVQLVVLVVVCVVVDPVSVVSNVVSVVVNSVSSNVSRVSQSVSCVRVPVSVVSSSTDIDDPDDPPPPPDD

pLDDT: mean 85.39, std 12.65, range [46.16, 96.31]

Sequence (117 aa):
MSKKLKISYSFFKNTDLNAFAKSVVASLTGNANFPTAQDLVDTLSEAQVAFGNACTAALSRDRNKIAQRNTLRTDLLTCLSSLASLVSSIAQGDEEKLVSSGFEVIFPTHHTTMASL

Radius of gyration: 16.79 Å; chains: 1; bounding box: 33×53×40 Å

Secondary structure (DSSP, 8-state):
---EE----TTS-HHHHHHHHHHHHHHHTT-TT-GGGHHHHHHHHHHHHHHHHHHHHGGG--HHHHHHHHHHHHHHHHHHHHHHHHHHHHHTT-HHHHHHTTS-EEP----------